Protein AF-A0A8C2VXU9-F1 (afdb_monomer)

Radius of gyration: 14.84 Å; Cα contacts (8 Å, |Δi|>4): 65; chains: 1; bounding box: 31×27×46 Å

Sequence (54 aa):
MALQQAAKAPEHPSRLWIWDKVTFMDEQRRTWLPIILQFCGTEDILLEKVPNQE

Nearest PDB structures (foldseek):
  1jnp-assembly1_B  TM=7.797E-01  e=2.423E-02  Mus musculus
  1a1x-assembly1_A-2  TM=7.065E-01  e=9.078E-02  Homo sapiens
  1qtu-assembly1_A  TM=6.100E-01  e=2.645E-01  Homo sapiens
  9g6k-assembly1_UG  TM=4.650E-01  e=8.411E+00  Toxoplasma gondii

pLDDT: mean 77.94, std 16.61, range [35.38, 92.12]

Foldseek 3Di:
DDPPCPVPPPPDAPDWDCPDPAWIAGPVRWIWGWDWDDDPNDTDTDIDTDDPPD

InterPro domains:
  IPR004832 TCL1/MTCP1 [PF01840] (5-43)
  IPR036672 TCL1/MTCP1 superfamily [G3DSA:2.40.15.10] (2-54)
  IPR036672 TCL1/MTCP1 superfamily [SSF50904] (8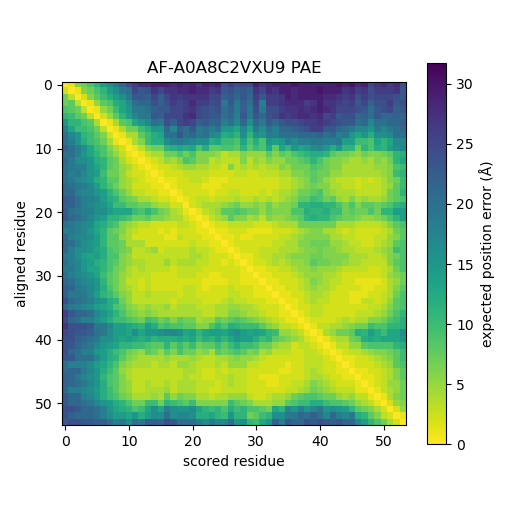-45)

Structure (mmCIF, N/CA/C/O backbone):
data_AF-A0A8C2VXU9-F1
#
_entry.id   AF-A0A8C2VXU9-F1
#
loop_
_atom_site.group_PDB
_atom_site.id
_atom_site.type_symbol
_atom_site.label_atom_id
_atom_site.label_alt_id
_atom_site.label_comp_id
_atom_site.label_asym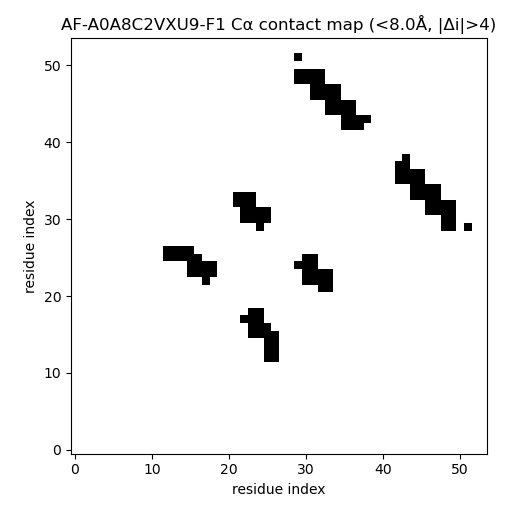_id
_atom_site.label_entity_id
_atom_site.label_seq_id
_atom_site.pdbx_PDB_ins_code
_atom_site.Cartn_x
_atom_site.Cartn_y
_atom_site.Cartn_z
_atom_site.occupancy
_atom_site.B_iso_or_equiv
_atom_site.auth_seq_id
_atom_site.auth_comp_id
_atom_site.auth_asym_id
_atom_site.auth_atom_id
_atom_site.pdbx_PDB_model_num
ATOM 1 N N . MET A 1 1 ? -8.814 24.110 33.559 1.00 42.88 1 MET A N 1
ATOM 2 C CA . MET A 1 1 ? -7.527 23.472 33.214 1.00 42.88 1 MET A CA 1
ATOM 3 C C . MET A 1 1 ? -7.820 22.123 32.583 1.00 42.88 1 MET A C 1
ATOM 5 O O . MET A 1 1 ? -8.175 21.201 33.298 1.00 42.88 1 MET A O 1
ATOM 9 N N . ALA A 1 2 ? -7.740 22.027 31.261 1.00 35.38 2 ALA A N 1
ATOM 10 C CA . ALA A 1 2 ? -7.699 20.753 30.553 1.00 35.38 2 ALA A CA 1
ATOM 11 C C . ALA A 1 2 ? -6.761 20.964 29.365 1.00 35.38 2 ALA A C 1
ATOM 13 O O . ALA A 1 2 ? -7.153 21.524 28.345 1.00 35.38 2 ALA A O 1
ATOM 14 N N . LEU A 1 3 ? -5.484 20.618 29.545 1.00 43.56 3 LEU A N 1
ATOM 15 C CA . LEU A 1 3 ? -4.563 20.479 28.426 1.00 43.56 3 LEU A CA 1
ATOM 16 C C . LEU A 1 3 ? -5.010 19.226 27.682 1.00 43.56 3 LEU A C 1
ATOM 18 O O . LEU A 1 3 ? -4.589 18.118 28.004 1.00 43.56 3 LEU A O 1
ATOM 22 N N . GLN A 1 4 ? -5.908 19.401 26.716 1.00 48.50 4 GLN A N 1
ATOM 23 C CA . GLN A 1 4 ? -6.092 18.414 25.672 1.00 48.50 4 GLN A CA 1
ATOM 24 C C . GLN A 1 4 ? -4.788 18.425 24.879 1.00 48.50 4 GLN A C 1
ATOM 26 O O . GLN A 1 4 ? -4.618 19.183 23.928 1.00 48.50 4 GLN A O 1
ATOM 31 N N . GLN A 1 5 ? -3.810 17.644 25.337 1.00 47.44 5 GLN A N 1
ATOM 32 C CA . GLN A 1 5 ? -2.722 17.219 24.481 1.00 47.44 5 GLN A CA 1
ATOM 33 C C . GLN A 1 5 ? -3.395 16.411 23.376 1.00 47.44 5 GLN A C 1
ATOM 35 O O . GLN A 1 5 ? -3.626 15.213 23.517 1.00 47.44 5 GLN A O 1
ATOM 40 N N . ALA A 1 6 ? -3.772 17.085 22.289 1.00 47.97 6 ALA A N 1
ATOM 41 C CA . ALA A 1 6 ? -3.859 16.441 20.998 1.00 47.97 6 ALA A CA 1
ATOM 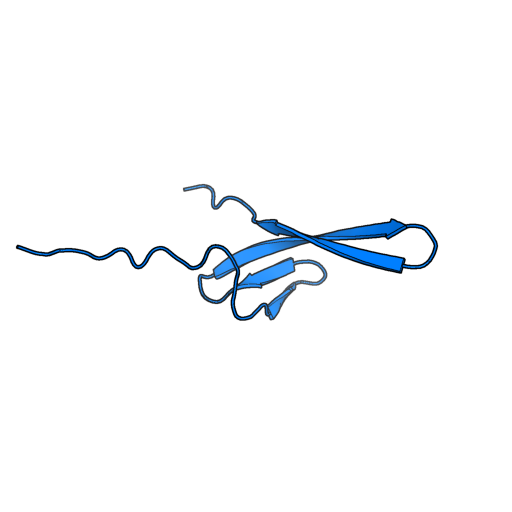42 C C . ALA A 1 6 ? -2.452 15.897 20.779 1.00 47.97 6 ALA A C 1
ATOM 44 O O . ALA A 1 6 ? -1.543 16.648 20.424 1.00 47.97 6 ALA A O 1
ATOM 45 N N . ALA A 1 7 ? -2.234 14.638 21.168 1.00 49.06 7 ALA A N 1
ATOM 46 C CA . ALA A 1 7 ? -0.991 13.944 20.920 1.00 49.06 7 ALA A CA 1
ATOM 47 C C . ALA A 1 7 ? -0.715 14.170 19.439 1.00 49.06 7 ALA A C 1
ATOM 49 O O . ALA A 1 7 ? -1.514 13.742 18.605 1.00 49.06 7 ALA A O 1
ATOM 50 N N . LYS A 1 8 ? 0.317 14.969 19.132 1.00 54.03 8 LYS A N 1
ATOM 51 C CA . LYS A 1 8 ? 0.683 15.284 17.758 1.00 54.03 8 LYS A CA 1
ATOM 52 C C . LYS A 1 8 ? 0.879 13.934 17.102 1.00 54.03 8 LYS A C 1
ATOM 54 O O . LYS A 1 8 ? 1.820 13.218 17.440 1.00 54.03 8 LYS A O 1
ATOM 59 N N . ALA A 1 9 ? -0.084 13.564 16.270 1.00 56.09 9 ALA A N 1
ATOM 60 C CA . ALA A 1 9 ? -0.077 12.297 15.592 1.00 56.09 9 ALA A CA 1
ATOM 61 C C . ALA A 1 9 ? 1.299 12.128 14.947 1.00 56.09 9 ALA A C 1
ATOM 63 O O . ALA A 1 9 ? 1.742 13.071 14.282 1.00 56.09 9 ALA A O 1
ATOM 64 N N . PRO A 1 10 ? 1.992 10.996 15.153 1.00 60.38 10 PRO A N 1
ATOM 65 C CA . PRO A 1 10 ? 3.280 10.796 14.520 1.00 60.38 10 PRO A CA 1
ATOM 66 C C . PRO A 1 10 ? 3.113 11.010 13.011 1.00 60.38 10 PRO A C 1
ATOM 68 O O . PRO A 1 10 ? 2.145 10.537 12.396 1.00 60.38 10 PRO A O 1
ATOM 71 N N . GLU A 1 11 ? 4.008 11.833 12.464 1.00 68.94 11 GLU A N 1
ATOM 72 C CA . GLU A 1 11 ? 4.007 12.235 11.053 1.00 68.94 11 GLU A CA 1
ATOM 73 C C . GLU A 1 11 ? 4.194 11.010 10.150 1.00 68.94 11 GLU A C 1
ATOM 75 O O . GLU A 1 11 ? 3.627 10.935 9.063 1.00 68.94 11 GLU A O 1
ATOM 80 N N . HIS A 1 12 ? 4.888 10.000 10.679 1.00 77.62 12 HIS A N 1
ATOM 81 C CA . HIS A 1 12 ? 5.072 8.699 10.063 1.00 77.62 12 HIS A CA 1
ATOM 82 C C . HIS A 1 12 ? 4.224 7.636 10.779 1.00 77.62 12 HIS A C 1
ATOM 84 O O . HIS A 1 12 ? 4.204 7.592 12.012 1.00 77.62 12 HIS A O 1
ATOM 90 N N . PRO A 1 13 ? 3.515 6.773 10.038 1.00 83.19 13 PRO A N 1
ATOM 91 C CA . PRO A 1 13 ? 2.754 5.680 10.627 1.00 83.19 13 PRO A CA 1
ATOM 92 C C . PRO A 1 13 ? 3.690 4.584 11.156 1.00 83.19 13 PRO A C 1
ATOM 94 O O . PRO A 1 13 ? 4.635 4.188 10.479 1.00 83.19 13 PRO A O 1
ATOM 97 N N . SER A 1 14 ? 3.400 4.047 12.344 1.00 87.56 14 SER A N 1
ATOM 98 C CA . SER A 1 14 ? 4.146 2.908 12.911 1.00 87.56 14 SER A CA 1
ATOM 99 C C . SER A 1 14 ? 3.812 1.589 12.207 1.00 87.56 14 SER A C 1
ATOM 101 O O . SER A 1 14 ? 4.614 0.656 12.186 1.00 87.56 14 SER A O 1
ATOM 103 N N . ARG A 1 15 ? 2.597 1.495 11.653 1.00 87.69 15 ARG A N 1
ATOM 104 C CA . ARG A 1 15 ? 2.071 0.319 10.963 1.00 87.69 15 ARG A CA 1
ATOM 105 C C . ARG A 1 15 ? 1.141 0.740 9.832 1.00 87.69 15 ARG A C 1
ATOM 107 O O . ARG A 1 15 ? 0.349 1.669 9.989 1.00 87.69 15 ARG A O 1
ATOM 114 N N . LEU A 1 16 ? 1.235 0.022 8.717 1.00 89.94 16 LEU A N 1
ATOM 115 C CA . LEU A 1 16 ? 0.371 0.162 7.550 1.00 89.94 16 LEU A CA 1
ATOM 116 C C . LEU A 1 16 ? -0.300 -1.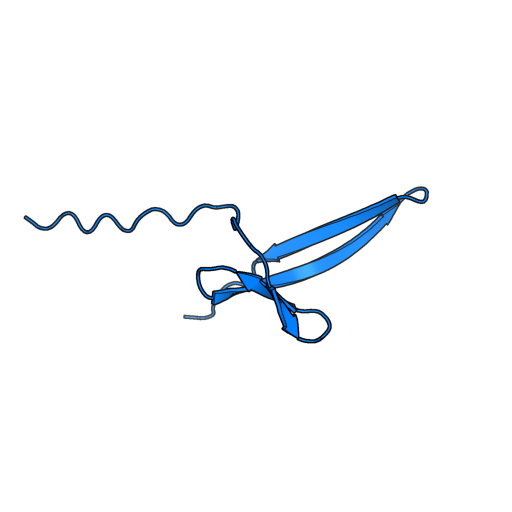180 7.266 1.00 89.94 16 LEU A C 1
ATOM 118 O O . LEU A 1 16 ? 0.369 -2.212 7.208 1.00 89.94 16 LEU A O 1
ATOM 122 N N . TRP A 1 17 ? -1.616 -1.161 7.086 1.00 91.81 17 TRP A N 1
ATOM 123 C CA . TRP A 1 17 ? -2.401 -2.313 6.655 1.00 91.81 17 TRP A CA 1
ATOM 124 C C . TRP A 1 17 ? -2.844 -2.132 5.214 1.00 91.81 17 TRP A C 1
ATOM 126 O O . TRP A 1 17 ? -3.220 -1.031 4.820 1.00 91.81 17 TRP A O 1
ATOM 136 N N . ILE A 1 18 ? -2.850 -3.221 4.451 1.00 91.25 18 ILE A N 1
ATOM 137 C CA . ILE A 1 18 ? -3.497 -3.257 3.139 1.00 91.25 18 ILE A CA 1
ATOM 138 C C . ILE A 1 18 ? -5.005 -3.258 3.393 1.00 91.25 18 ILE A C 1
ATOM 140 O O . ILE A 1 18 ? -5.519 -4.178 4.031 1.00 91.25 18 ILE A O 1
ATOM 144 N N . TRP A 1 19 ? -5.687 -2.206 2.949 1.00 85.50 19 TRP A N 1
ATOM 145 C CA . TRP A 1 19 ? -7.127 -2.042 3.138 1.00 85.50 19 TRP A CA 1
ATOM 146 C C . TRP A 1 19 ? -7.909 -2.459 1.889 1.00 85.50 19 TRP A C 1
ATOM 148 O O . TRP A 1 19 ? -8.832 -3.261 1.988 1.00 85.50 19 TRP A O 1
ATOM 158 N N . ASP A 1 20 ? -7.495 -1.975 0.715 1.00 86.19 20 ASP A N 1
ATOM 159 C CA . ASP A 1 20 ? -7.992 -2.402 -0.601 1.00 86.19 20 ASP A CA 1
ATOM 160 C C . ASP A 1 20 ? -6.810 -2.721 -1.542 1.00 86.19 20 ASP A C 1
ATOM 162 O O . ASP A 1 20 ? -5.651 -2.607 -1.139 1.00 86.19 20 ASP A O 1
ATOM 166 N N . LYS A 1 21 ? -7.067 -3.119 -2.798 1.00 80.31 21 LYS A N 1
ATOM 167 C CA . LYS A 1 21 ? -6.049 -3.613 -3.749 1.00 80.31 21 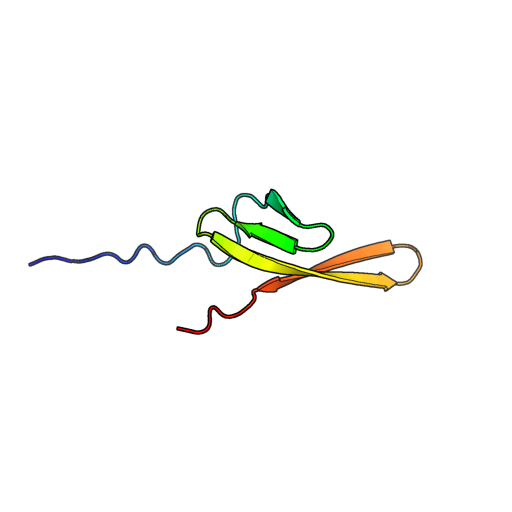LYS A CA 1
ATOM 168 C C . LYS A 1 21 ? -4.822 -2.711 -3.880 1.00 80.31 21 LYS A C 1
ATOM 170 O O . LYS A 1 21 ? -3.734 -3.211 -4.138 1.00 80.31 21 LYS A O 1
ATOM 175 N N . VAL A 1 22 ? -5.010 -1.402 -3.742 1.00 83.44 22 VAL A N 1
ATOM 176 C CA . VAL A 1 22 ? -3.951 -0.393 -3.877 1.00 83.44 22 VAL A CA 1
ATOM 177 C C . VAL A 1 22 ? -4.043 0.681 -2.797 1.00 83.44 22 VAL A C 1
ATOM 179 O O . VAL A 1 22 ? -3.559 1.785 -2.999 1.00 83.44 22 VAL A O 1
ATOM 182 N N . THR A 1 23 ? -4.696 0.415 -1.664 1.00 89.31 23 THR A N 1
ATOM 183 C CA . THR A 1 23 ? -4.821 1.414 -0.593 1.00 89.31 23 THR A CA 1
ATOM 184 C C . THR A 1 23 ? -4.296 0.870 0.719 1.00 89.31 23 THR A C 1
ATOM 186 O O . THR A 1 23 ? -4.541 -0.282 1.089 1.00 89.31 23 THR A O 1
ATOM 189 N N . PHE A 1 24 ? -3.569 1.723 1.431 1.00 91.69 24 PHE A N 1
ATOM 190 C CA . PHE A 1 24 ? -3.054 1.423 2.753 1.00 91.69 24 PHE A CA 1
ATOM 191 C C . PHE A 1 24 ? -3.762 2.283 3.787 1.00 91.69 24 PHE A C 1
ATOM 193 O O . PHE A 1 24 ? -4.101 3.438 3.533 1.00 91.69 24 PHE A O 1
ATOM 200 N N . MET A 1 25 ? -3.966 1.726 4.970 1.00 90.50 25 MET A N 1
ATOM 201 C CA . MET A 1 25 ? -4.532 2.442 6.102 1.00 90.50 25 MET A CA 1
ATOM 202 C C . MET A 1 25 ? -3.580 2.362 7.288 1.00 90.50 25 MET A C 1
ATOM 204 O O . MET A 1 25 ? -2.932 1.336 7.496 1.00 90.50 25 MET A O 1
ATOM 208 N N . ASP A 1 26 ? -3.492 3.438 8.063 1.00 89.75 26 ASP A N 1
ATOM 209 C CA . ASP A 1 26 ? -2.682 3.482 9.281 1.00 89.75 26 ASP A CA 1
ATOM 210 C C . ASP A 1 26 ? -3.507 3.408 10.575 1.00 89.75 26 ASP A C 1
ATOM 212 O O . ASP A 1 26 ? -4.735 3.297 10.567 1.00 89.75 26 ASP A O 1
ATOM 216 N N . GLU A 1 27 ? -2.811 3.462 11.716 1.00 88.06 27 GLU A N 1
ATOM 217 C CA . GLU A 1 27 ? -3.375 3.351 13.076 1.00 88.06 27 GLU A CA 1
ATOM 218 C C . GLU A 1 27 ? -4.439 4.410 13.381 1.00 88.06 27 GLU A C 1
ATOM 220 O O . GLU A 1 27 ? -5.289 4.216 14.247 1.00 88.06 27 GLU A O 1
ATOM 225 N N . GLN A 1 28 ? -4.415 5.522 12.652 1.00 85.00 28 GLN A N 1
ATOM 226 C CA . GLN A 1 28 ? -5.322 6.651 12.821 1.00 85.00 28 GLN A CA 1
ATOM 227 C C . GLN A 1 28 ? -6.417 6.666 11.755 1.00 85.00 28 GLN A C 1
ATOM 229 O O . GLN A 1 28 ? -7.096 7.677 11.591 1.00 85.00 28 GLN A O 1
ATOM 234 N N . ARG A 1 29 ? -6.593 5.552 11.029 1.00 84.56 29 ARG A N 1
ATOM 235 C CA . ARG A 1 29 ? -7.517 5.428 9.896 1.00 84.56 29 ARG A CA 1
ATOM 236 C C . ARG A 1 29 ? -7.251 6.459 8.798 1.00 84.56 29 ARG A C 1
ATOM 238 O O . ARG A 1 29 ? -8.175 6.877 8.103 1.00 84.56 29 ARG A O 1
ATOM 245 N N . ARG A 1 30 ? -5.999 6.895 8.637 1.00 86.25 30 ARG A N 1
ATOM 246 C CA . ARG A 1 30 ? -5.604 7.755 7.518 1.00 86.25 30 ARG A CA 1
ATOM 247 C C . ARG A 1 30 ? -5.281 6.864 6.335 1.00 86.25 30 ARG A C 1
ATOM 249 O O . ARG A 1 30 ? -4.627 5.831 6.491 1.00 86.25 30 ARG A O 1
ATOM 256 N N . THR A 1 31 ? -5.768 7.274 5.173 1.00 89.31 31 THR A N 1
ATOM 257 C CA . THR A 1 31 ? -5.575 6.534 3.929 1.00 89.31 31 THR A CA 1
ATOM 258 C C . THR A 1 31 ? -4.292 7.000 3.258 1.00 89.31 31 THR A C 1
ATOM 260 O O . THR A 1 31 ? -4.012 8.197 3.191 1.00 89.31 31 THR A O 1
ATOM 263 N N . TRP A 1 32 ? -3.527 6.042 2.756 1.00 90.31 32 TRP A N 1
ATOM 264 C CA . TRP A 1 32 ? -2.277 6.244 2.046 1.00 90.31 32 TRP A CA 1
ATOM 265 C C . TRP A 1 32 ? -2.357 5.553 0.685 1.00 90.31 32 TRP A C 1
ATOM 267 O O . TRP A 1 32 ? -2.792 4.401 0.589 1.00 90.31 32 TRP A O 1
ATOM 277 N N . LEU A 1 33 ? -1.937 6.255 -0.364 1.00 91.12 33 LEU A N 1
ATOM 278 C CA . LEU A 1 33 ? -1.902 5.745 -1.732 1.00 91.12 33 LEU A CA 1
ATOM 279 C C . LEU A 1 33 ? -0.454 5.467 -2.151 1.00 91.12 33 LEU A C 1
ATOM 281 O O . LEU A 1 33 ? 0.393 6.352 -2.014 1.00 91.12 33 LEU A O 1
ATOM 285 N N . PRO A 1 34 ? -0.148 4.259 -2.651 1.00 92.12 34 PRO A N 1
ATOM 286 C CA . PRO A 1 34 ? 1.158 3.931 -3.186 1.00 92.12 34 PRO A CA 1
ATOM 287 C C . PRO A 1 34 ? 1.325 4.512 -4.587 1.00 92.12 34 PRO A C 1
ATOM 289 O O . PRO A 1 34 ? 0.493 4.326 -5.474 1.00 92.12 34 PRO A O 1
ATOM 292 N N . ILE A 1 35 ? 2.462 5.152 -4.796 1.00 89.75 35 ILE A N 1
ATOM 293 C CA . ILE A 1 35 ? 2.975 5.556 -6.093 1.00 89.75 35 ILE A CA 1
ATOM 294 C C . ILE A 1 35 ? 4.236 4.726 -6.307 1.00 89.75 35 ILE A C 1
ATOM 296 O O . ILE A 1 35 ? 5.233 4.892 -5.601 1.00 89.75 35 ILE A O 1
ATOM 300 N N . ILE A 1 36 ? 4.156 3.785 -7.247 1.00 89.25 36 ILE A N 1
ATOM 301 C CA . ILE A 1 36 ? 5.267 2.893 -7.578 1.00 89.25 36 ILE A CA 1
ATOM 302 C C . ILE A 1 36 ? 6.234 3.671 -8.468 1.00 89.25 36 ILE A C 1
ATOM 304 O O . ILE A 1 36 ? 5.871 4.111 -9.561 1.00 89.25 36 ILE A O 1
ATOM 308 N N . LEU A 1 37 ? 7.460 3.847 -7.991 1.00 90.44 37 LEU A N 1
ATOM 309 C CA . LEU A 1 37 ? 8.546 4.496 -8.703 1.00 90.44 37 LEU A CA 1
ATOM 310 C C . LEU A 1 37 ? 9.542 3.418 -9.122 1.00 90.44 37 LEU A C 1
ATOM 312 O O . LEU A 1 37 ? 10.135 2.741 -8.289 1.00 90.44 37 LEU A O 1
ATOM 316 N N . GLN A 1 38 ? 9.724 3.255 -10.427 1.00 89.75 38 GLN A N 1
ATOM 317 C CA . GLN A 1 38 ? 10.717 2.336 -10.971 1.00 89.75 38 GLN A CA 1
ATOM 318 C C . GLN A 1 38 ? 11.862 3.145 -11.562 1.00 89.75 38 GLN A C 1
ATOM 320 O O . GLN A 1 38 ? 11.662 3.903 -12.514 1.00 89.75 38 GLN A O 1
ATOM 325 N N . PHE A 1 39 ? 13.065 2.991 -11.012 1.00 82.31 39 PHE A N 1
ATOM 326 C CA . PHE A 1 39 ? 14.250 3.657 -11.539 1.00 82.31 39 PHE A CA 1
ATOM 327 C C . PHE A 1 39 ? 15.456 2.723 -11.530 1.00 82.31 39 PHE A C 1
ATOM 329 O O . PHE A 1 39 ? 15.800 2.145 -10.513 1.00 82.31 39 PHE A O 1
ATOM 336 N N . CYS A 1 40 ? 16.121 2.572 -12.679 1.00 77.25 40 CYS A N 1
ATOM 337 C CA . CYS A 1 40 ? 17.350 1.775 -12.811 1.00 77.25 40 CYS A CA 1
ATOM 338 C C . CYS A 1 40 ? 17.272 0.355 -12.192 1.00 77.25 40 CYS A C 1
ATOM 340 O O . CYS A 1 40 ? 18.231 -0.132 -11.600 1.00 77.25 40 CYS A O 1
ATOM 342 N N . GLY A 1 41 ? 16.120 -0.313 -12.314 1.00 84.62 41 GLY A N 1
ATOM 343 C CA . GLY A 1 41 ? 15.917 -1.665 -11.781 1.00 84.62 41 GLY A CA 1
ATOM 344 C C . GLY A 1 41 ? 15.651 -1.746 -10.273 1.00 84.62 41 GLY A C 1
ATOM 345 O O . GLY A 1 41 ? 15.527 -2.858 -9.764 1.00 84.62 41 GLY A O 1
ATOM 346 N N . THR A 1 4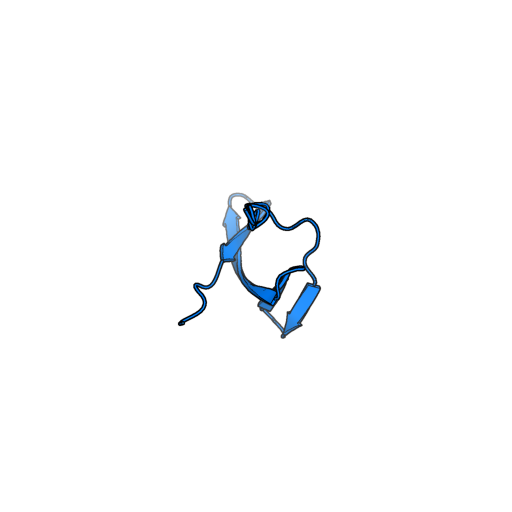2 ? 15.533 -0.617 -9.565 1.00 88.31 42 THR A N 1
ATOM 347 C CA . THR A 1 42 ? 14.969 -0.573 -8.210 1.00 88.31 42 THR A CA 1
ATOM 348 C C . THR A 1 42 ? 13.485 -0.225 -8.261 1.00 88.31 42 THR A C 1
ATOM 350 O O . THR A 1 42 ? 13.044 0.589 -9.079 1.00 88.31 42 THR A O 1
ATOM 353 N N . GLU A 1 43 ? 12.712 -0.883 -7.397 1.00 89.75 43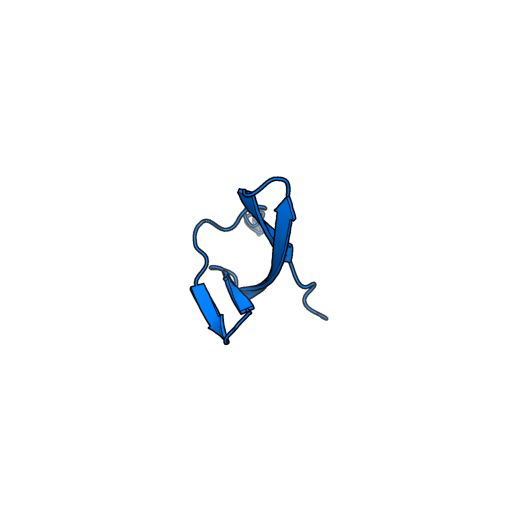 GLU A N 1
ATOM 354 C CA . GLU A 1 43 ? 11.327 -0.527 -7.100 1.00 89.75 43 GLU A CA 1
ATOM 355 C C . GLU A 1 43 ? 11.296 0.212 -5.768 1.00 89.75 43 GLU A C 1
ATOM 357 O O . GLU A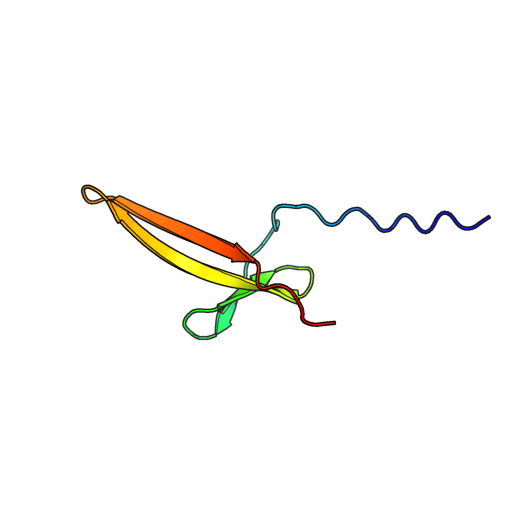 1 43 ? 11.538 -0.367 -4.708 1.00 89.75 43 GLU A O 1
ATOM 362 N N . ASP A 1 44 ? 10.987 1.497 -5.845 1.00 89.62 44 ASP A N 1
ATOM 363 C CA . ASP A 1 44 ? 10.756 2.370 -4.711 1.00 89.62 44 ASP A CA 1
ATOM 364 C C . ASP A 1 44 ? 9.259 2.686 -4.635 1.00 89.62 44 ASP A C 1
ATOM 366 O O . ASP A 1 44 ? 8.556 2.761 -5.645 1.00 89.62 44 ASP A O 1
ATOM 370 N N . ILE A 1 45 ? 8.736 2.861 -3.424 1.00 88.69 45 ILE A N 1
ATOM 371 C CA . ILE A 1 45 ? 7.313 3.141 -3.215 1.00 88.69 45 ILE A CA 1
ATOM 372 C C . ILE A 1 45 ? 7.196 4.430 -2.419 1.00 88.69 45 ILE A C 1
ATOM 374 O O . ILE A 1 45 ? 7.619 4.507 -1.265 1.00 88.69 45 ILE A O 1
ATOM 378 N N . LEU A 1 46 ? 6.582 5.437 -3.033 1.00 88.88 46 LEU A N 1
ATOM 379 C CA . LEU A 1 46 ? 6.180 6.656 -2.350 1.00 88.88 46 LEU A CA 1
ATOM 380 C C . LEU A 1 46 ? 4.744 6.487 -1.855 1.00 88.88 46 LEU A C 1
ATOM 382 O O . LEU A 1 46 ? 3.857 6.150 -2.632 1.00 88.88 46 LEU A O 1
ATOM 386 N N . LEU A 1 47 ? 4.506 6.721 -0.567 1.00 88.81 47 LEU A N 1
ATOM 387 C CA . LEU A 1 47 ? 3.161 6.706 0.004 1.00 88.81 47 LEU A CA 1
ATOM 388 C C . LEU A 1 47 ? 2.678 8.137 0.206 1.00 88.81 47 LEU A C 1
ATOM 390 O O . LEU A 1 47 ? 3.215 8.868 1.040 1.00 88.81 47 LEU A O 1
ATOM 394 N N . GLU A 1 48 ? 1.644 8.523 -0.532 1.00 88.44 48 GLU A N 1
ATOM 395 C CA . GLU A 1 48 ? 0.997 9.818 -0.366 1.00 88.44 48 G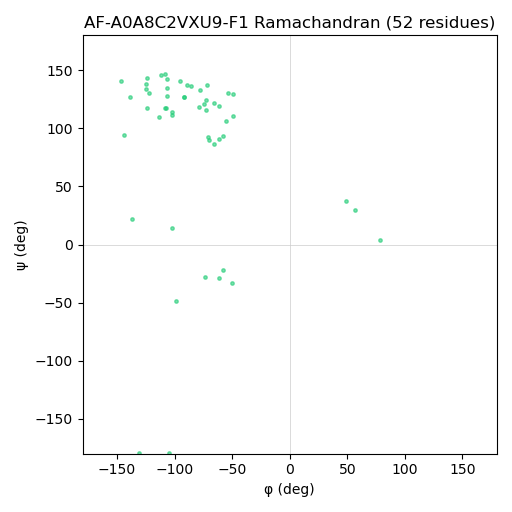LU A CA 1
ATOM 396 C C . GLU A 1 48 ? -0.168 9.703 0.615 1.00 88.44 48 GLU A C 1
ATOM 398 O O . GLU A 1 48 ? -1.056 8.860 0.464 1.00 88.44 48 GLU A O 1
ATOM 403 N N . LYS A 1 49 ? -0.168 10.562 1.637 1.00 87.38 49 LYS A N 1
ATOM 404 C CA . LYS A 1 49 ? -1.278 10.664 2.581 1.00 87.38 49 LYS A CA 1
ATOM 405 C C . LYS A 1 49 ? -2.447 11.373 1.908 1.00 87.38 49 LYS A C 1
ATOM 407 O O . LYS A 1 49 ? -2.342 12.546 1.560 1.00 87.38 49 LYS A O 1
ATOM 412 N N . VAL A 1 50 ? -3.587 10.697 1.831 1.00 85.62 50 VAL A N 1
ATOM 413 C CA . VAL A 1 50 ? -4.823 11.300 1.333 1.00 85.62 50 VAL A CA 1
ATOM 414 C C . VAL A 1 50 ? -5.347 12.282 2.388 1.00 85.62 50 VAL A C 1
ATOM 416 O O . VAL A 1 50 ? -5.530 11.887 3.548 1.00 85.62 50 VAL A O 1
ATOM 419 N N . PRO A 1 51 ? -5.579 13.561 2.042 1.00 77.12 51 PRO A N 1
ATOM 420 C CA . PRO A 1 51 ? -6.208 14.498 2.959 1.00 77.12 51 PRO A CA 1
ATOM 421 C C . PRO A 1 51 ? -7.648 14.046 3.220 1.00 77.12 51 PRO A C 1
ATOM 423 O O . PRO A 1 51 ? -8.443 13.926 2.287 1.00 77.12 51 PRO A O 1
ATOM 426 N N . ASN A 1 52 ? -7.987 13.804 4.489 1.00 64.44 52 ASN A N 1
ATOM 427 C CA . ASN A 1 52 ? -9.383 13.623 4.875 1.00 64.44 52 ASN A CA 1
ATOM 428 C C . ASN A 1 52 ? -10.122 14.924 4.534 1.00 64.44 52 ASN A C 1
ATOM 430 O O . ASN A 1 52 ? -9.742 15.989 5.015 1.00 64.44 52 ASN A O 1
ATOM 434 N N . GLN A 1 53 ? -11.119 14.835 3.654 1.00 53.84 53 GLN A N 1
ATOM 435 C CA . GLN A 1 53 ? -12.066 15.920 3.420 1.00 53.84 53 GLN A CA 1
ATOM 436 C C . GLN A 1 53 ? -12.954 15.989 4.672 1.00 53.84 53 GLN A C 1
ATOM 438 O O . GLN A 1 53 ? -13.893 15.203 4.796 1.00 53.84 53 GLN A O 1
ATOM 443 N N . GLU A 1 54 ? -12.575 16.820 5.642 1.00 47.97 54 GLU A N 1
ATOM 444 C CA . GLU A 1 54 ? -13.492 17.300 6.688 1.00 47.97 54 GLU A CA 1
ATOM 445 C C . GLU A 1 54 ? -14.367 18.433 6.145 1.00 47.97 54 GLU A C 1
ATOM 447 O O . GLU A 1 54 ? -13.832 19.283 5.393 1.00 47.97 54 GLU A O 1
#

Secondary structure (DSSP, 8-state):
----------SS-S-EEEEETTEEEETT--EEEEEEEEETTEEEEEEEEPPP--

Mean predicted aligned error: 9.42 Å

Organism: Chinchilla lanigera (NCBI:txid34839)

Solvent-accessible surface area (backbone atoms only — not comparable to full-atom values): 3683 Å² total; per-residue (Å²): 142,77,85,77,72,73,69,76,70,67,93,64,73,96,50,77,42,81,74,52,100,71,34,31,30,32,91,81,72,46,44,29,38,71,44,83,43,78,56,98,91,44,83,46,76,47,71,47,74,54,80,79,88,124